Protein AF-A0A8T5NYS3-F1 (afdb_monomer)

Secondary structure (DSSP, 8-state):
-HHHHTTSTTHHHHHHHHHHHHHHHHHHHHHHHHHHTT--HHHHHHT--S--SSS-HHHHHHHHT-SSHHHHHHHHHTSTTHHHHHHHHHHHHHHS-SHHHHHHHHHHHHHHHHHHHHH-TTSSHHHHHHHHHHHHHHHHHHHHHHHHHTT--HHHHHHH---

pLDDT: mean 87.53, std 11.01, range [50.06, 97.81]

Solvent-accessible surface area (backbone atoms only — not comparable to full-atom values): 8866 Å² total; per-residue (Å²): 112,74,74,60,28,68,76,36,70,66,67,25,45,53,50,51,50,51,53,14,45,49,40,36,50,51,37,51,52,49,47,55,53,40,39,67,70,68,53,57,36,78,62,51,53,74,75,48,67,66,75,28,57,86,53,46,52,68,55,52,52,56,49,38,60,34,90,44,52,67,56,32,50,59,50,43,58,73,38,98,49,19,79,60,36,47,67,19,52,56,48,23,76,77,68,75,44,62,64,55,33,58,32,36,53,48,32,57,50,50,59,56,29,52,48,29,41,72,77,35,70,93,52,69,29,40,61,53,23,49,52,53,52,49,53,42,50,57,50,41,52,52,47,49,55,52,34,59,75,68,68,53,58,68,70,58,52,65,69,61,52,58,119

Radius of gyration: 16.97 Å; Cα contacts (8 Å, |Δi|>4): 161; chains: 1; bounding box: 46×33×45 Å

Foldseek 3Di:
DVVQCVVPPPQSVLVLLLVLLVLVLVLLVLLLVCLQVVHQLVVSLVVHDQSHHQQHNVNSSVLSNQPGNVSSLVSCCVGPCVVLQVVQSVVCVVPVDNLLSNLSSLLVSLVSLVCLVPVPVPDCSVVSNVVSVVVLVVVLVVLVVVCVVVVHDPVVSVSNRND

Sequence (163 aa):
LSNLAKRIPKEGKLLSQFMKTEIDNVNIRILLRLKSAGVESPEIVRHLNLEGHKLSKKMLVDLANSQDLVTLIERLEKSPYSNVLSRGIKKYRETGTLAVMETELSKNLLAQADLFLHQHPISIGPIIGFSIAKEAEVRNLRMIAQARHRGLPESFMEEMLAI

Mean predicted aligned error: 5.92 Å

Structure (mmCIF, N/CA/C/O backbone):
data_AF-A0A8T5NYS3-F1
#
_entry.id   AF-A0A8T5NYS3-F1
#
loop_
_atom_site.group_PDB
_atom_site.id
_atom_site.type_symbol
_atom_site.label_atom_id
_atom_site.label_alt_id
_atom_site.label_comp_id
_atom_site.label_asym_id
_atom_site.label_entity_id
_atom_site.label_seq_id
_atom_site.pdbx_PDB_ins_code
_atom_site.Cartn_x
_atom_site.Cartn_y
_atom_site.Cartn_z
_atom_site.occupancy
_atom_site.B_iso_or_equiv
_atom_site.auth_seq_id
_atom_site.auth_comp_id
_atom_site.auth_asym_id
_atom_site.auth_atom_id
_atom_site.pdbx_PDB_model_num
ATOM 1 N N . LEU A 1 1 ? 18.153 -5.683 -8.947 1.00 51.50 1 LEU A N 1
ATOM 2 C CA . LEU A 1 1 ? 17.443 -4.898 -9.993 1.00 51.50 1 LEU A CA 1
ATOM 3 C C . LEU A 1 1 ? 18.349 -3.912 -10.750 1.00 51.50 1 LEU A C 1
ATOM 5 O O . LEU A 1 1 ? 18.175 -3.768 -11.956 1.00 51.50 1 LEU A O 1
ATOM 9 N N . SER A 1 2 ? 19.346 -3.283 -10.105 1.00 52.28 2 SER A N 1
ATOM 10 C CA . SER A 1 2 ? 20.210 -2.265 -10.742 1.00 52.28 2 SER A CA 1
ATOM 11 C C . SER A 1 2 ? 21.012 -2.760 -11.960 1.00 52.28 2 SER A C 1
ATOM 13 O O . SER A 1 2 ? 21.168 -2.013 -12.921 1.00 52.28 2 SER A O 1
ATOM 15 N N . ASN A 1 3 ? 21.471 -4.017 -11.967 1.00 50.06 3 ASN A N 1
ATOM 16 C CA . ASN A 1 3 ? 22.249 -4.583 -13.079 1.00 50.06 3 ASN A CA 1
ATOM 17 C C . ASN A 1 3 ? 21.411 -4.962 -14.314 1.00 50.06 3 ASN A C 1
ATOM 19 O O . ASN A 1 3 ? 21.937 -4.940 -15.422 1.00 50.06 3 ASN A O 1
ATOM 23 N N . LEU A 1 4 ? 20.119 -5.274 -14.157 1.00 56.59 4 LEU A N 1
ATOM 24 C CA . LEU A 1 4 ? 19.236 -5.609 -15.282 1.00 56.59 4 LEU A CA 1
ATOM 25 C C . LEU A 1 4 ? 18.786 -4.342 -16.028 1.00 56.59 4 LEU A C 1
ATOM 27 O O . LEU A 1 4 ? 18.859 -4.284 -17.251 1.00 56.59 4 LEU A O 1
ATOM 31 N N . ALA A 1 5 ? 18.423 -3.292 -15.282 1.00 57.62 5 ALA A N 1
ATOM 32 C CA . ALA A 1 5 ? 18.017 -2.002 -15.844 1.00 57.62 5 ALA A CA 1
ATOM 33 C C . ALA A 1 5 ? 19.136 -1.307 -16.646 1.00 57.62 5 ALA A C 1
ATOM 35 O O . ALA A 1 5 ? 18.853 -0.567 -17.581 1.00 57.62 5 ALA A O 1
ATOM 36 N N . LYS A 1 6 ? 20.409 -1.565 -16.311 1.00 56.47 6 LYS A N 1
ATOM 37 C CA . LYS A 1 6 ? 21.570 -1.026 -17.040 1.00 56.47 6 LYS A CA 1
ATOM 38 C C . LYS A 1 6 ? 21.807 -1.683 -18.403 1.00 56.47 6 LYS A C 1
ATOM 40 O O . LYS A 1 6 ? 22.432 -1.065 -19.256 1.00 56.47 6 LYS A O 1
ATOM 45 N N . ARG A 1 7 ? 21.347 -2.923 -18.609 1.00 58.88 7 ARG A N 1
ATOM 46 C CA . ARG A 1 7 ? 21.606 -3.690 -19.842 1.00 58.88 7 ARG A CA 1
ATOM 47 C C . ARG A 1 7 ? 20.601 -3.397 -20.959 1.00 58.88 7 ARG A C 1
ATOM 49 O O . ARG A 1 7 ? 20.908 -3.677 -22.109 1.00 58.88 7 ARG A O 1
ATOM 56 N N . ILE A 1 8 ? 19.436 -2.827 -20.632 1.00 62.19 8 ILE A N 1
ATOM 57 C CA . ILE A 1 8 ? 18.382 -2.458 -21.590 1.00 62.19 8 ILE A CA 1
ATOM 58 C C . ILE A 1 8 ? 17.827 -1.073 -21.188 1.00 62.19 8 ILE A C 1
ATOM 60 O O . ILE A 1 8 ? 16.980 -0.999 -20.296 1.00 62.19 8 ILE A O 1
ATOM 64 N N . PRO A 1 9 ? 18.324 0.041 -21.760 1.00 61.44 9 PRO A N 1
ATOM 65 C CA . PRO A 1 9 ? 18.213 1.362 -21.128 1.00 61.44 9 PRO A CA 1
ATOM 66 C C . PRO A 1 9 ? 16.795 1.933 -20.986 1.00 61.44 9 PRO A C 1
ATOM 68 O O . PRO A 1 9 ? 16.504 2.578 -19.977 1.00 61.44 9 PRO A O 1
ATOM 71 N N . LYS A 1 10 ? 15.908 1.741 -21.974 1.00 65.44 10 LYS A N 1
ATOM 72 C CA . LYS A 1 10 ? 14.540 2.293 -21.934 1.00 65.44 10 LYS A CA 1
ATOM 73 C C . LYS A 1 10 ? 13.568 1.326 -21.264 1.00 65.44 10 LYS A C 1
ATOM 75 O O . LYS A 1 10 ? 12.911 1.685 -20.289 1.00 65.44 10 LYS A O 1
ATOM 80 N N . GLU A 1 11 ? 13.540 0.087 -21.728 1.00 67.44 11 GLU A N 1
ATOM 81 C CA . GLU A 1 11 ? 12.639 -0.967 -21.264 1.00 67.44 11 GLU A CA 1
ATOM 82 C C . GLU A 1 11 ? 12.981 -1.379 -19.824 1.00 67.44 11 GLU A C 1
ATOM 84 O O . GLU A 1 11 ? 12.097 -1.543 -18.984 1.00 67.44 11 GLU A O 1
ATOM 89 N N . GLY A 1 12 ? 14.274 -1.449 -19.491 1.00 72.25 12 GLY A N 1
ATOM 90 C CA . GLY A 1 12 ? 14.746 -1.728 -18.138 1.00 72.25 12 GLY A CA 1
ATOM 91 C C . GLY A 1 12 ? 14.439 -0.605 -17.144 1.00 72.25 12 GLY A C 1
ATOM 92 O O . GLY A 1 12 ? 14.207 -0.881 -15.966 1.00 72.25 12 GLY A O 1
ATOM 93 N N . LYS A 1 13 ? 14.382 0.656 -17.596 1.00 77.62 13 LYS A N 1
ATOM 94 C CA . LYS A 1 13 ? 13.988 1.792 -16.749 1.00 77.62 13 LYS A CA 1
ATOM 95 C C . LYS A 1 13 ? 12.495 1.757 -16.426 1.00 77.62 13 LYS A C 1
ATOM 97 O O . LYS A 1 13 ? 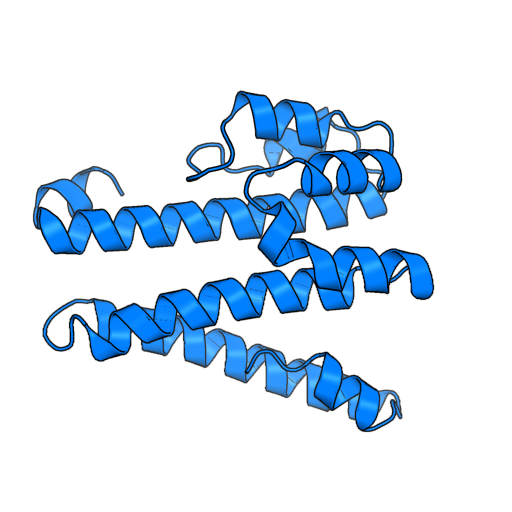12.142 1.919 -15.260 1.00 77.62 13 LYS A O 1
ATOM 102 N N . LEU A 1 14 ? 11.646 1.500 -17.422 1.00 78.12 14 LEU A N 1
ATOM 103 C CA . LEU A 1 14 ? 10.200 1.363 -17.226 1.00 78.12 14 LEU A CA 1
ATOM 104 C C . LEU A 1 14 ? 9.871 0.183 -16.308 1.00 78.12 14 LEU A C 1
ATOM 106 O O . LEU A 1 14 ? 9.146 0.356 -15.332 1.00 78.12 14 LEU A O 1
ATOM 110 N N . LEU A 1 15 ? 10.483 -0.982 -16.546 1.00 78.94 15 LEU A N 1
ATOM 111 C CA . LEU A 1 15 ? 10.325 -2.145 -15.673 1.00 78.94 15 LEU A CA 1
ATOM 112 C C . LEU A 1 15 ? 10.783 -1.847 -14.239 1.00 78.94 15 LEU A C 1
ATOM 114 O O . LEU A 1 15 ? 10.094 -2.182 -13.281 1.00 78.94 15 LEU A O 1
ATOM 118 N N . SER A 1 16 ? 11.936 -1.1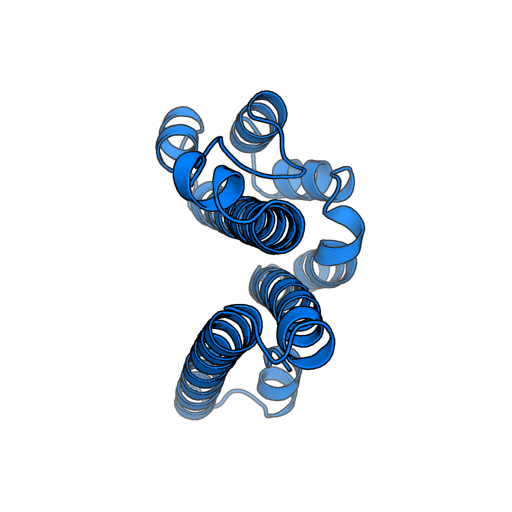96 -14.075 1.00 83.50 16 SER A N 1
ATOM 119 C CA . SER A 1 16 ? 12.435 -0.798 -12.755 1.00 83.50 16 SER A CA 1
ATOM 120 C C . SER A 1 16 ? 11.444 0.120 -12.035 1.00 83.50 16 SER A C 1
ATOM 122 O O . SER A 1 16 ? 11.148 -0.089 -10.862 1.00 83.50 16 SER A O 1
ATOM 124 N N . GLN A 1 17 ? 10.877 1.102 -12.737 1.00 85.69 17 GLN A N 1
ATOM 125 C CA . GLN A 1 17 ? 9.874 2.006 -12.179 1.00 85.69 17 GLN A CA 1
ATOM 126 C C . GLN A 1 17 ? 8.582 1.277 -11.782 1.00 85.69 17 GLN A C 1
ATOM 128 O O . GLN A 1 17 ? 8.032 1.553 -10.714 1.00 85.69 17 GLN A O 1
ATOM 133 N N . PHE A 1 18 ? 8.127 0.326 -12.599 1.00 86.12 18 PHE A N 1
ATOM 134 C CA . PHE A 1 18 ? 6.989 -0.533 -12.280 1.00 86.12 18 PHE A CA 1
ATOM 135 C C . PHE A 1 18 ? 7.244 -1.351 -11.010 1.00 86.12 18 PHE A C 1
ATOM 137 O O . PHE A 1 18 ? 6.470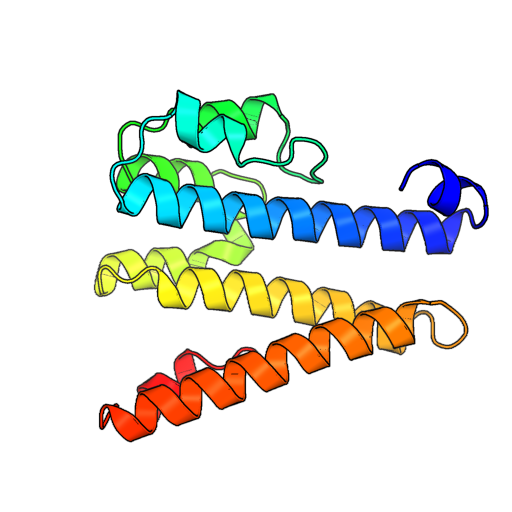 -1.268 -10.062 1.00 86.12 18 PHE A O 1
ATOM 144 N N . MET A 1 19 ? 8.382 -2.050 -10.933 1.00 87.56 19 MET A N 1
ATOM 145 C CA . MET A 1 19 ? 8.746 -2.852 -9.757 1.00 87.56 19 MET A CA 1
ATOM 146 C C . MET A 1 19 ? 8.823 -2.006 -8.485 1.00 87.56 19 MET A C 1
ATOM 148 O O . MET A 1 19 ? 8.352 -2.420 -7.431 1.00 87.56 19 MET A O 1
ATOM 152 N N . LYS A 1 20 ? 9.380 -0.796 -8.577 1.00 91.75 20 LYS A N 1
ATOM 153 C CA . LYS A 1 20 ? 9.431 0.140 -7.448 1.00 91.75 20 LYS A CA 1
ATOM 154 C C . LYS A 1 20 ? 8.052 0.658 -7.034 1.00 91.75 20 LYS A C 1
ATOM 156 O O . LYS A 1 20 ? 7.827 0.917 -5.857 1.00 91.75 20 LYS A O 1
ATOM 161 N N . THR A 1 21 ? 7.135 0.804 -7.986 1.00 91.75 21 THR A N 1
ATOM 162 C CA . THR A 1 21 ? 5.741 1.166 -7.699 1.00 91.75 21 THR A CA 1
ATOM 163 C C . THR A 1 21 ? 5.018 0.010 -7.008 1.00 91.75 21 THR A C 1
ATOM 165 O O . THR A 1 21 ? 4.266 0.243 -6.067 1.00 91.75 21 THR A O 1
ATOM 168 N N . GLU A 1 22 ? 5.302 -1.239 -7.384 1.00 91.12 22 GLU A N 1
ATOM 169 C CA . GLU A 1 22 ? 4.752 -2.381 -6.650 1.00 91.12 22 GLU A CA 1
ATOM 170 C C . GLU A 1 22 ? 5.350 -2.521 -5.246 1.00 91.12 22 GLU A C 1
ATOM 172 O O . GLU A 1 22 ? 4.628 -2.829 -4.302 1.00 91.12 22 GLU A O 1
ATOM 177 N N . ILE A 1 23 ? 6.635 -2.198 -5.064 1.00 95.19 23 ILE A N 1
ATOM 178 C CA . ILE A 1 23 ? 7.237 -2.096 -3.727 1.00 95.19 23 ILE A CA 1
ATOM 179 C C . ILE A 1 23 ? 6.470 -1.088 -2.858 1.00 95.19 23 ILE A C 1
ATOM 181 O O . ILE A 1 23 ? 6.137 -1.402 -1.715 1.00 95.19 23 ILE A O 1
ATOM 185 N N . ASP A 1 24 ? 6.146 0.095 -3.386 1.00 95.94 24 ASP A N 1
ATOM 186 C CA . ASP A 1 24 ? 5.334 1.075 -2.656 1.00 95.94 24 ASP A CA 1
ATOM 187 C C . ASP A 1 24 ? 3.946 0.514 -2.299 1.00 95.94 24 ASP A C 1
ATOM 189 O O . ASP A 1 24 ? 3.525 0.633 -1.150 1.00 95.94 24 ASP A O 1
ATOM 193 N N . ASN A 1 25 ? 3.247 -0.126 -3.246 1.00 94.75 25 ASN A N 1
ATOM 194 C CA . ASN A 1 25 ? 1.932 -0.732 -2.999 1.00 94.75 25 ASN A CA 1
ATOM 195 C C . ASN A 1 25 ? 1.992 -1.782 -1.879 1.00 94.75 25 ASN A C 1
ATOM 197 O O . ASN A 1 25 ? 1.143 -1.793 -0.984 1.00 94.75 25 ASN A O 1
ATOM 201 N N . VAL A 1 26 ? 2.998 -2.661 -1.916 1.00 95.19 26 VAL A N 1
ATOM 202 C CA . VAL A 1 26 ? 3.226 -3.685 -0.890 1.00 95.19 26 VAL A CA 1
ATOM 203 C C . VAL A 1 26 ? 3.500 -3.034 0.462 1.00 95.19 26 VAL A C 1
ATOM 205 O O . VAL A 1 26 ? 2.869 -3.410 1.449 1.00 95.19 26 VAL A O 1
ATOM 208 N N . ASN A 1 27 ? 4.354 -2.010 0.514 1.00 97.56 27 ASN A N 1
ATOM 209 C CA . ASN A 1 27 ? 4.626 -1.271 1.745 1.00 97.56 27 ASN A CA 1
ATOM 210 C C . ASN A 1 27 ? 3.363 -0.622 2.324 1.00 97.56 27 ASN A C 1
ATOM 212 O O . ASN A 1 27 ? 3.151 -0.698 3.531 1.00 97.56 27 ASN A O 1
ATOM 216 N N . ILE A 1 28 ? 2.504 -0.023 1.491 1.00 97.38 28 ILE A N 1
ATOM 217 C CA . ILE A 1 28 ? 1.229 0.555 1.947 1.00 97.38 28 ILE A CA 1
ATOM 218 C C . ILE A 1 28 ? 0.342 -0.536 2.561 1.00 97.38 28 ILE A C 1
ATOM 220 O O . ILE A 1 28 ? -0.194 -0.338 3.650 1.00 97.38 28 ILE A O 1
ATOM 224 N N . ARG A 1 29 ? 0.220 -1.710 1.923 1.00 96.00 29 ARG A N 1
ATOM 225 C CA . ARG A 1 29 ? -0.551 -2.839 2.482 1.00 96.00 29 ARG A CA 1
ATOM 226 C C . ARG A 1 29 ? 0.020 -3.312 3.821 1.00 96.00 29 ARG A C 1
ATOM 228 O O . ARG A 1 29 ? -0.747 -3.561 4.747 1.00 96.00 29 ARG A O 1
ATOM 235 N N . ILE A 1 30 ? 1.344 -3.415 3.938 1.00 97.12 30 ILE A N 1
ATOM 236 C CA . ILE A 1 30 ? 2.023 -3.793 5.188 1.00 97.12 30 ILE A CA 1
ATOM 237 C C . ILE A 1 30 ? 1.725 -2.768 6.285 1.00 97.12 30 ILE A C 1
ATOM 239 O O . ILE A 1 30 ? 1.288 -3.152 7.367 1.00 97.12 30 ILE A O 1
ATOM 243 N N . LEU A 1 31 ? 1.895 -1.474 5.994 1.00 97.81 31 LEU A N 1
ATOM 244 C CA . LEU A 1 31 ? 1.605 -0.382 6.926 1.00 97.81 31 LEU A CA 1
ATOM 245 C C . LEU A 1 31 ? 0.165 -0.458 7.444 1.00 97.81 31 LEU A C 1
ATOM 247 O O . LEU A 1 31 ? -0.047 -0.456 8.654 1.00 97.81 31 LEU A O 1
ATOM 251 N N . LEU A 1 32 ? -0.812 -0.572 6.539 1.00 96.69 32 LEU A N 1
ATOM 252 C CA . LEU A 1 32 ? -2.232 -0.637 6.890 1.00 96.69 32 LEU A CA 1
ATOM 253 C C . LEU A 1 32 ? -2.549 -1.861 7.760 1.00 96.69 32 LEU A C 1
ATOM 255 O O . LEU A 1 32 ? -3.169 -1.722 8.813 1.00 96.69 32 LEU A O 1
ATOM 259 N N . ARG A 1 33 ? -2.089 -3.053 7.359 1.00 95.25 33 ARG A N 1
ATOM 260 C CA . ARG A 1 33 ? -2.370 -4.308 8.075 1.00 95.25 33 ARG A CA 1
ATOM 261 C C . ARG A 1 33 ? -1.723 -4.350 9.451 1.00 95.25 33 ARG A C 1
ATOM 263 O O . ARG A 1 33 ? -2.396 -4.660 10.428 1.00 95.25 33 ARG A O 1
ATOM 270 N N . LEU A 1 34 ? -0.433 -4.030 9.537 1.00 96.81 34 LEU A N 1
ATOM 271 C CA . LEU A 1 34 ? 0.299 -4.111 10.799 1.00 96.81 34 LEU A CA 1
ATOM 272 C C . LEU A 1 34 ? -0.143 -3.019 11.777 1.00 96.81 34 LEU A C 1
ATOM 274 O O . LEU A 1 34 ? -0.297 -3.301 12.963 1.00 96.81 34 LEU A O 1
ATOM 278 N N . LYS A 1 35 ? -0.441 -1.802 11.298 1.00 96.00 35 LYS A N 1
ATOM 279 C CA . LYS A 1 35 ? -0.993 -0.746 12.158 1.00 96.00 35 LYS A CA 1
ATOM 280 C C . LYS A 1 35 ? -2.404 -1.091 12.641 1.00 96.00 35 LYS A C 1
ATOM 282 O O . LYS A 1 35 ? -2.702 -0.882 13.811 1.00 96.00 35 LYS A O 1
ATOM 287 N N . SER A 1 36 ? -3.242 -1.685 11.785 1.00 94.62 36 SER A N 1
ATOM 288 C CA . SER A 1 36 ? -4.558 -2.204 12.189 1.00 94.62 36 SER A CA 1
ATOM 289 C C . SER A 1 36 ? -4.466 -3.328 13.225 1.00 94.62 36 SER A C 1
ATOM 291 O O . SER A 1 36 ? -5.395 -3.499 14.007 1.00 94.62 36 SER A O 1
ATOM 293 N N . ALA A 1 37 ? -3.375 -4.097 13.226 1.00 95.12 37 ALA A N 1
ATOM 294 C CA . ALA A 1 37 ? -3.117 -5.168 14.186 1.00 95.12 37 ALA A CA 1
ATOM 295 C C . ALA A 1 37 ? -2.419 -4.686 15.475 1.00 95.12 37 ALA A C 1
ATOM 297 O O . ALA A 1 37 ? -2.086 -5.511 16.322 1.00 95.12 37 ALA A O 1
ATOM 298 N N . GLY A 1 38 ? -2.178 -3.378 15.630 1.00 94.88 38 GLY A N 1
ATOM 299 C CA . GLY A 1 38 ? -1.527 -2.814 16.817 1.00 94.88 38 GLY A CA 1
ATOM 300 C C . GLY A 1 38 ? -0.028 -3.111 16.913 1.00 94.88 38 GLY A C 1
ATOM 301 O O . GLY A 1 38 ? 0.530 -3.098 18.004 1.00 94.88 38 GLY A O 1
ATOM 302 N N . VAL A 1 39 ? 0.637 -3.407 15.792 1.00 97.38 39 VAL A N 1
ATOM 303 C CA . VAL A 1 39 ? 2.081 -3.670 15.778 1.00 97.38 39 VAL A CA 1
ATOM 304 C C . VAL A 1 39 ? 2.862 -2.365 15.943 1.00 97.38 39 VAL A C 1
ATOM 306 O O . VAL A 1 39 ? 2.582 -1.355 15.291 1.00 97.38 39 VAL A O 1
ATOM 309 N N . GLU A 1 40 ? 3.885 -2.409 16.792 1.00 95.25 40 GLU A N 1
ATOM 310 C CA . GLU A 1 40 ? 4.739 -1.263 17.090 1.00 95.25 40 GLU A CA 1
ATOM 311 C C . GLU A 1 40 ? 5.604 -0.836 15.898 1.00 95.25 40 GLU A C 1
ATOM 313 O O . GLU A 1 40 ? 6.118 -1.652 15.126 1.00 95.25 40 GLU A O 1
ATOM 318 N N . SER A 1 41 ? 5.822 0.473 15.772 1.00 95.12 41 SER A N 1
ATOM 319 C CA . SER A 1 41 ? 6.502 1.087 14.623 1.00 95.12 41 SER A CA 1
ATOM 320 C C . SER A 1 41 ? 7.891 0.502 14.311 1.00 95.12 41 SER A C 1
ATOM 322 O O . SER A 1 41 ? 8.161 0.266 13.130 1.00 95.12 41 SER A O 1
ATOM 324 N N . PRO A 1 42 ? 8.768 0.196 15.296 1.00 94.94 42 PRO A N 1
ATOM 325 C CA . PRO A 1 42 ? 10.060 -0.430 15.014 1.00 94.94 42 PRO A CA 1
ATOM 326 C C . PRO A 1 42 ? 9.936 -1.790 14.322 1.00 94.94 42 PRO A C 1
ATOM 328 O O . PRO A 1 42 ? 10.758 -2.108 13.468 1.00 94.94 42 PRO A O 1
ATOM 331 N N . GLU A 1 43 ? 8.909 -2.574 14.657 1.00 96.81 43 GLU A N 1
ATOM 332 C CA . GLU A 1 43 ? 8.653 -3.867 14.020 1.00 96.81 43 GLU A CA 1
ATOM 333 C C . GLU A 1 43 ? 8.080 -3.691 12.608 1.00 96.81 43 GLU A C 1
ATOM 335 O O . GLU A 1 43 ? 8.513 -4.349 11.661 1.00 96.81 43 GLU A O 1
ATOM 340 N N . ILE A 1 44 ? 7.169 -2.732 12.421 1.00 96.81 44 ILE A N 1
ATOM 341 C CA . ILE A 1 44 ? 6.637 -2.412 11.090 1.00 96.81 44 ILE A CA 1
ATOM 342 C C . ILE A 1 44 ? 7.772 -2.057 10.124 1.00 96.81 44 ILE A C 1
ATOM 344 O O . ILE A 1 44 ? 7.821 -2.589 9.018 1.00 96.81 44 ILE A O 1
ATOM 348 N N . VAL A 1 45 ? 8.717 -1.207 10.543 1.00 96.19 45 VAL A N 1
ATOM 349 C CA . VAL A 1 45 ? 9.836 -0.761 9.695 1.00 96.19 45 VAL A CA 1
ATOM 350 C C . VAL A 1 45 ? 10.706 -1.926 9.210 1.00 96.19 45 VAL A C 1
ATOM 352 O O . VAL A 1 45 ? 11.196 -1.867 8.083 1.00 96.19 45 VAL A O 1
ATOM 355 N N . ARG A 1 46 ? 10.858 -3.004 9.995 1.00 96.06 46 ARG A N 1
ATOM 356 C CA . ARG A 1 46 ? 11.620 -4.201 9.583 1.00 96.06 46 ARG A CA 1
ATOM 357 C C . ARG A 1 46 ? 10.996 -4.941 8.399 1.00 96.06 46 ARG A C 1
ATOM 359 O O . ARG A 1 46 ? 11.707 -5.642 7.687 1.00 96.06 46 ARG A O 1
ATOM 366 N N . HIS A 1 47 ? 9.698 -4.761 8.174 1.00 96.25 47 HIS A N 1
ATOM 367 C CA . HIS A 1 47 ? 8.954 -5.403 7.094 1.00 96.25 47 HIS A CA 1
ATOM 368 C C . HIS A 1 47 ? 8.864 -4.541 5.825 1.00 96.25 47 HIS A C 1
ATOM 370 O O . HIS A 1 47 ? 8.379 -5.018 4.800 1.00 96.25 47 HIS A O 1
ATOM 376 N N . LEU A 1 48 ? 9.315 -3.281 5.867 1.00 96.38 48 LEU A N 1
ATOM 377 C CA . LEU A 1 48 ? 9.227 -2.368 4.728 1.00 96.38 48 LEU A CA 1
ATOM 378 C C . LEU A 1 48 ? 10.446 -2.495 3.816 1.00 96.38 48 LEU A C 1
ATOM 380 O O . LEU A 1 48 ? 11.593 -2.500 4.261 1.00 96.38 48 LEU A O 1
ATOM 384 N N . ASN A 1 49 ? 10.197 -2.488 2.510 1.00 95.44 49 ASN A N 1
ATOM 385 C CA . ASN A 1 49 ? 11.250 -2.366 1.515 1.00 95.44 49 ASN A CA 1
ATOM 386 C C . ASN A 1 49 ? 11.472 -0.887 1.168 1.00 95.44 49 ASN A C 1
ATOM 388 O O . ASN A 1 49 ? 10.605 -0.218 0.616 1.00 95.44 49 ASN A O 1
ATOM 392 N N . LEU A 1 50 ? 12.659 -0.369 1.476 1.00 92.38 50 LEU A N 1
ATOM 393 C CA . LEU A 1 50 ? 12.971 1.061 1.383 1.00 92.38 50 LEU A CA 1
ATOM 394 C C . LEU A 1 50 ? 13.433 1.501 -0.020 1.00 92.38 50 LEU A C 1
ATOM 396 O O . LEU A 1 50 ? 13.804 2.660 -0.204 1.00 92.38 50 LEU A O 1
ATOM 400 N N . GLU A 1 51 ? 13.406 0.596 -1.003 1.00 91.25 51 GLU A N 1
ATOM 401 C CA . GLU A 1 51 ? 13.790 0.838 -2.400 1.00 91.25 51 GLU A CA 1
ATOM 402 C C . GLU A 1 51 ? 12.585 1.133 -3.317 1.00 91.25 51 GLU A C 1
ATOM 404 O O . GLU A 1 51 ? 12.601 0.799 -4.503 1.00 91.25 51 GLU A O 1
ATOM 409 N N . GLY A 1 52 ? 11.541 1.760 -2.767 1.00 89.75 52 GLY A N 1
ATOM 410 C CA . GLY A 1 52 ? 10.311 2.139 -3.467 1.00 89.75 52 GLY A CA 1
ATOM 411 C C . GLY A 1 52 ? 10.467 3.223 -4.544 1.00 89.75 52 GLY A C 1
ATOM 412 O O . GLY A 1 52 ? 11.577 3.615 -4.929 1.00 89.75 52 GLY A O 1
ATOM 413 N N . HIS A 1 53 ? 9.337 3.697 -5.075 1.00 91.69 53 HIS A N 1
ATOM 414 C CA . HIS A 1 53 ? 9.300 4.695 -6.147 1.00 91.69 53 HIS A CA 1
ATOM 415 C C . HIS A 1 53 ? 9.005 6.096 -5.610 1.00 91.69 53 HIS A C 1
ATOM 417 O O . HIS A 1 53 ? 9.901 6.937 -5.539 1.00 91.69 53 HIS A O 1
ATOM 423 N N . LYS A 1 54 ? 7.746 6.358 -5.257 1.00 93.81 54 LYS A N 1
ATOM 424 C CA . LYS A 1 54 ? 7.266 7.666 -4.802 1.00 93.81 54 LYS A CA 1
ATOM 425 C C . LYS A 1 54 ? 7.349 7.804 -3.284 1.00 93.81 54 LYS A C 1
ATOM 427 O O . LYS A 1 54 ? 7.408 8.926 -2.783 1.00 93.81 54 LYS A O 1
ATOM 432 N N . LEU A 1 55 ? 7.357 6.691 -2.549 1.00 95.06 55 LEU A N 1
ATOM 433 C CA . LEU A 1 55 ? 7.513 6.701 -1.097 1.00 95.06 55 LEU A CA 1
ATOM 434 C C . LEU A 1 55 ? 8.998 6.650 -0.736 1.00 95.06 55 LEU A C 1
ATOM 436 O O . LEU A 1 55 ? 9.650 5.611 -0.814 1.00 95.06 55 LEU A O 1
ATOM 440 N N . SER A 1 56 ? 9.548 7.795 -0.329 1.00 94.88 56 SER A N 1
ATOM 441 C CA . SER A 1 56 ? 10.930 7.847 0.156 1.00 94.88 56 SER A CA 1
ATOM 442 C C . SER A 1 56 ? 11.098 7.040 1.449 1.00 94.88 56 SER A C 1
ATOM 444 O O . SER A 1 56 ? 10.162 6.913 2.238 1.00 94.88 56 SER A O 1
ATOM 446 N N . LYS A 1 57 ? 12.324 6.575 1.730 1.00 94.94 57 LYS A N 1
ATOM 447 C CA . LYS A 1 57 ? 12.666 5.916 3.004 1.00 94.94 57 LYS A CA 1
ATOM 448 C C . LYS A 1 57 ? 12.202 6.722 4.222 1.00 94.94 57 LYS A C 1
ATOM 450 O O . LYS A 1 57 ? 11.633 6.151 5.145 1.00 94.94 57 LYS A O 1
ATOM 455 N N . LYS A 1 58 ? 12.429 8.040 4.212 1.00 95.19 58 LYS A N 1
ATOM 456 C CA . LYS A 1 58 ? 11.997 8.933 5.295 1.00 95.19 58 LYS A CA 1
ATOM 457 C C . LYS A 1 58 ? 10.475 8.911 5.444 1.00 95.19 58 LYS A C 1
ATOM 459 O O . LYS A 1 58 ? 9.984 8.669 6.535 1.00 95.19 58 LYS A O 1
ATOM 464 N N . MET A 1 59 ? 9.746 9.060 4.337 1.00 96.38 59 MET A N 1
ATOM 465 C CA . MET A 1 59 ? 8.283 9.017 4.343 1.00 96.38 59 MET A CA 1
ATOM 466 C C . MET A 1 59 ? 7.742 7.667 4.832 1.00 96.38 59 MET A C 1
ATOM 468 O O . MET A 1 59 ? 6.792 7.653 5.601 1.00 96.38 59 MET A O 1
ATOM 472 N N . LEU A 1 60 ? 8.344 6.540 4.443 1.00 96.81 60 LEU A N 1
ATOM 473 C CA . LEU A 1 60 ? 7.937 5.211 4.919 1.00 96.81 60 LEU A CA 1
ATOM 474 C C . LEU A 1 60 ? 8.107 5.057 6.433 1.00 96.81 60 LEU A C 1
ATOM 476 O O . LEU A 1 60 ? 7.206 4.558 7.104 1.00 96.81 60 LEU A O 1
ATOM 480 N N . VAL A 1 61 ? 9.236 5.519 6.973 1.00 95.75 61 VAL A N 1
ATOM 481 C CA . VAL A 1 61 ? 9.479 5.523 8.422 1.00 95.75 61 VAL A CA 1
ATOM 482 C C . VAL A 1 61 ? 8.494 6.458 9.131 1.00 95.75 61 VAL A C 1
ATOM 484 O O . VAL A 1 61 ? 7.902 6.075 10.137 1.00 95.75 61 VAL A O 1
ATOM 487 N N . ASP A 1 62 ? 8.247 7.645 8.577 1.00 96.25 62 ASP A N 1
ATOM 488 C CA . ASP A 1 62 ? 7.280 8.600 9.126 1.00 96.25 62 ASP A CA 1
ATOM 489 C C . ASP A 1 62 ? 5.845 8.043 9.103 1.00 96.25 62 ASP A C 1
ATOM 491 O O . ASP A 1 62 ? 5.081 8.266 10.042 1.00 96.25 62 ASP A O 1
ATOM 495 N N . LEU A 1 63 ? 5.464 7.294 8.063 1.00 97.44 63 LEU A N 1
ATOM 496 C CA . LEU A 1 63 ? 4.178 6.598 7.986 1.00 97.44 63 LEU A CA 1
ATOM 497 C C . LEU A 1 63 ? 4.092 5.476 9.027 1.00 97.44 63 LEU A C 1
ATOM 499 O O . LEU A 1 63 ? 3.084 5.379 9.726 1.00 97.44 63 LEU A O 1
ATOM 503 N N . ALA A 1 64 ? 5.145 4.669 9.188 1.00 97.06 64 ALA A N 1
ATOM 504 C CA . ALA A 1 64 ? 5.190 3.606 10.194 1.00 97.06 64 ALA A CA 1
ATOM 505 C C . ALA A 1 64 ? 5.036 4.150 11.623 1.00 97.06 64 ALA A C 1
ATOM 507 O O . ALA A 1 64 ? 4.327 3.549 12.430 1.00 97.06 64 ALA A O 1
ATOM 508 N N . ASN A 1 65 ? 5.622 5.321 11.894 1.00 96.75 65 ASN A N 1
ATOM 509 C CA . ASN A 1 65 ? 5.555 6.036 13.172 1.00 96.75 65 ASN A CA 1
ATOM 510 C C . ASN A 1 65 ? 4.206 6.724 13.453 1.00 96.75 65 ASN A C 1
ATOM 512 O O . ASN A 1 65 ? 4.085 7.444 14.443 1.00 96.75 65 ASN A O 1
ATOM 516 N N . SER A 1 66 ? 3.191 6.537 12.606 1.00 97.19 66 SER A N 1
ATOM 517 C CA . SER A 1 66 ? 1.836 7.015 12.902 1.00 97.19 66 SER A CA 1
ATOM 518 C C . SER A 1 66 ? 1.312 6.370 14.187 1.00 97.19 66 SER A C 1
ATOM 520 O O . SER A 1 66 ? 1.499 5.168 14.393 1.00 97.19 66 SER A O 1
ATOM 522 N N . GLN A 1 67 ? 0.653 7.168 15.030 1.00 93.69 67 GLN A N 1
ATOM 523 C CA . GLN A 1 67 ? 0.155 6.727 16.335 1.00 93.69 67 GLN A CA 1
ATOM 524 C C . GLN A 1 67 ? -0.863 5.591 16.200 1.00 93.69 67 GLN A C 1
ATOM 526 O O . GLN A 1 67 ? -0.785 4.596 16.910 1.00 93.69 67 GLN A O 1
ATOM 531 N N . ASP A 1 68 ? -1.771 5.715 15.239 1.00 94.81 68 ASP A N 1
ATOM 532 C CA . ASP A 1 68 ? -2.828 4.750 14.973 1.00 94.81 68 ASP A CA 1
ATOM 533 C C . ASP A 1 68 ? -3.128 4.649 13.468 1.00 94.81 68 ASP A C 1
ATOM 535 O O . ASP A 1 68 ? -2.506 5.310 12.624 1.00 94.81 68 ASP A O 1
ATOM 539 N N . LEU A 1 69 ? -4.073 3.771 13.124 1.00 95.19 69 LEU A N 1
ATOM 540 C CA . LEU A 1 69 ? -4.509 3.554 11.746 1.00 95.19 69 LEU A CA 1
ATOM 541 C C . LEU A 1 69 ? -5.166 4.806 11.143 1.00 95.19 69 LEU A C 1
ATOM 543 O O . LEU A 1 69 ? -4.990 5.067 9.955 1.00 95.19 69 LEU A O 1
ATOM 547 N N . VAL A 1 70 ? -5.884 5.596 11.945 1.00 95.25 70 VAL A N 1
ATOM 548 C CA . VAL A 1 70 ? -6.562 6.817 11.480 1.00 95.25 70 VAL A CA 1
ATOM 549 C C . VAL A 1 70 ? -5.526 7.847 11.030 1.00 95.25 70 VAL A C 1
ATOM 551 O O . VAL A 1 70 ? -5.561 8.301 9.888 1.00 95.25 70 VAL A O 1
ATOM 554 N N . THR A 1 71 ? -4.531 8.112 11.873 1.00 96.75 71 THR A N 1
ATOM 555 C CA . THR A 1 71 ? -3.404 9.008 11.594 1.00 96.75 71 THR A CA 1
ATOM 556 C C . THR A 1 71 ? -2.608 8.538 10.377 1.00 96.75 71 THR A C 1
ATOM 558 O O . THR A 1 71 ? -2.193 9.347 9.544 1.00 96.75 71 THR A O 1
ATOM 561 N N . LEU A 1 72 ? -2.392 7.223 10.241 1.00 97.56 72 LEU A N 1
ATOM 562 C CA . LEU A 1 72 ? -1.735 6.650 9.065 1.00 97.56 72 LEU A CA 1
ATOM 563 C C . LEU A 1 72 ? -2.525 6.956 7.785 1.00 97.56 72 LEU A C 1
ATOM 565 O O . LEU A 1 72 ? -1.940 7.389 6.792 1.00 97.56 72 LEU A O 1
ATOM 569 N N . ILE A 1 73 ? -3.844 6.758 7.806 1.00 96.56 73 ILE A N 1
ATOM 570 C CA . ILE A 1 73 ? -4.723 7.014 6.661 1.00 96.56 73 ILE A CA 1
ATOM 571 C C . ILE A 1 73 ? -4.723 8.501 6.282 1.00 96.56 73 ILE A C 1
ATOM 573 O O . ILE A 1 73 ? -4.590 8.822 5.103 1.00 96.56 73 ILE A O 1
ATOM 577 N N . GLU A 1 74 ? -4.780 9.412 7.253 1.00 95.81 74 GLU A N 1
ATOM 578 C CA . GLU A 1 74 ? -4.693 10.859 7.002 1.00 95.81 74 GLU A CA 1
ATOM 579 C C . GLU A 1 74 ? -3.363 11.268 6.354 1.00 95.81 74 GLU A C 1
ATOM 581 O O . GLU A 1 74 ? -3.313 12.143 5.485 1.00 95.81 74 GLU A O 1
ATOM 586 N N . ARG A 1 75 ? -2.258 10.630 6.756 1.00 96.81 75 ARG A N 1
ATOM 587 C CA . ARG A 1 75 ? -0.947 10.857 6.135 1.00 96.81 75 ARG A CA 1
ATOM 588 C C . ARG A 1 75 ? -0.886 10.285 4.721 1.00 96.81 75 ARG A C 1
ATOM 590 O O . ARG A 1 75 ? -0.322 10.927 3.835 1.00 96.81 75 ARG A O 1
ATOM 597 N N . LEU A 1 76 ? -1.488 9.119 4.485 1.00 96.31 76 LEU A N 1
ATOM 598 C CA . LEU A 1 76 ? -1.600 8.524 3.150 1.00 96.31 76 LEU A CA 1
ATOM 599 C C . LEU A 1 76 ? -2.461 9.377 2.206 1.00 96.31 76 LEU A C 1
ATOM 601 O O . LEU A 1 76 ? -2.119 9.496 1.029 1.00 96.31 76 LEU A O 1
ATOM 605 N N . GLU A 1 77 ? -3.502 10.039 2.714 1.00 95.56 77 GLU A N 1
ATOM 606 C CA . GLU A 1 77 ? -4.342 10.983 1.959 1.00 95.56 77 GLU A CA 1
ATOM 607 C C . GLU A 1 77 ? -3.558 12.212 1.466 1.00 95.56 77 GLU A C 1
ATOM 609 O O . GLU A 1 77 ? -3.912 12.815 0.457 1.00 95.56 77 GLU A O 1
ATOM 614 N N . LYS A 1 78 ? -2.447 12.553 2.128 1.00 94.94 78 LYS A N 1
ATOM 615 C CA . LYS A 1 78 ? -1.523 13.635 1.734 1.00 94.94 78 LYS A CA 1
ATOM 616 C C . LYS A 1 78 ? -0.291 13.128 0.974 1.00 94.94 78 LYS A C 1
ATOM 618 O O . LYS A 1 78 ? 0.596 13.910 0.637 1.00 94.94 78 LYS A O 1
ATOM 623 N N . SER A 1 79 ? -0.204 11.821 0.735 1.00 94.56 79 SER A N 1
ATOM 624 C CA . SER A 1 79 ? 0.931 11.188 0.063 1.00 94.56 79 SER A CA 1
ATOM 625 C C . SER A 1 79 ? 0.769 11.196 -1.465 1.00 94.56 79 SER A C 1
ATOM 627 O O . SER A 1 79 ? -0.329 11.428 -1.974 1.00 94.56 79 SER A O 1
ATOM 629 N N . PRO A 1 80 ? 1.816 10.839 -2.231 1.00 95.19 80 PRO A N 1
ATOM 630 C CA . PRO A 1 80 ? 1.707 10.644 -3.680 1.00 95.19 80 PRO A CA 1
ATOM 631 C C . PRO A 1 80 ? 0.709 9.557 -4.132 1.00 95.19 80 PRO A C 1
ATOM 633 O O . PRO A 1 80 ? 0.476 9.420 -5.335 1.00 95.19 80 PRO A O 1
ATOM 636 N N . TYR A 1 81 ? 0.156 8.771 -3.198 1.00 94.88 81 TYR A N 1
ATOM 637 C CA . TYR A 1 81 ? -0.864 7.742 -3.435 1.00 94.88 81 TYR A CA 1
ATOM 638 C C . TYR A 1 81 ? -2.288 8.203 -3.086 1.00 94.88 81 TYR A C 1
ATOM 640 O O . TYR A 1 81 ? -3.217 7.403 -3.171 1.00 94.88 81 TYR A O 1
ATOM 648 N N . SER A 1 82 ? -2.487 9.480 -2.745 1.00 94.56 82 SER A N 1
ATOM 649 C CA . SER A 1 82 ? -3.793 10.051 -2.388 1.00 94.56 82 SER A CA 1
ATOM 650 C C . SER A 1 82 ? -4.890 9.727 -3.406 1.00 94.56 82 SER A C 1
ATOM 652 O O . SER A 1 82 ? -5.938 9.203 -3.039 1.00 94.56 82 SER A O 1
ATOM 654 N N . ASN A 1 83 ? -4.625 9.948 -4.697 1.00 94.06 83 ASN A N 1
ATOM 655 C CA . ASN A 1 83 ? -5.588 9.693 -5.770 1.00 94.06 83 ASN A CA 1
ATOM 656 C C . ASN A 1 83 ? -5.985 8.214 -5.844 1.00 94.06 83 ASN A C 1
ATOM 658 O O . AS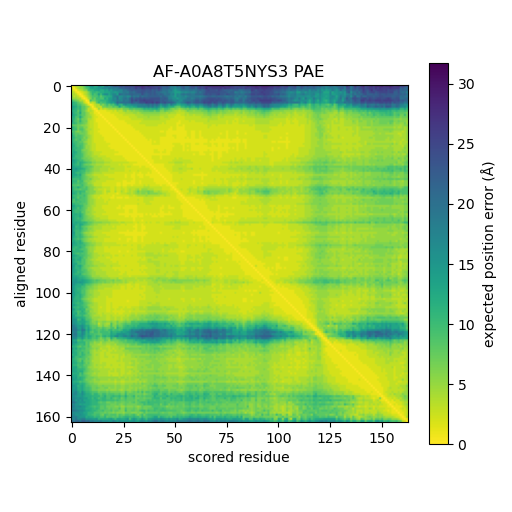N A 1 83 ? -7.171 7.908 -5.939 1.00 94.06 83 ASN A O 1
ATOM 662 N N . VAL A 1 84 ? -5.002 7.313 -5.736 1.00 93.81 84 VAL A N 1
ATOM 663 C CA . VAL A 1 84 ? -5.216 5.856 -5.763 1.00 93.81 84 VAL A CA 1
ATOM 664 C C . VAL A 1 84 ? -6.035 5.403 -4.556 1.00 93.81 84 VAL A C 1
ATOM 666 O O . VAL A 1 84 ? -6.902 4.547 -4.675 1.00 93.81 84 VAL A O 1
ATOM 669 N N . LEU A 1 85 ? -5.781 5.984 -3.384 1.00 95.38 85 LEU A N 1
ATOM 670 C CA . LEU A 1 85 ? -6.408 5.562 -2.133 1.00 95.38 85 LEU A CA 1
ATOM 671 C C . LEU A 1 85 ? -7.738 6.272 -1.850 1.00 95.38 85 LEU A C 1
ATOM 673 O O . LEU A 1 85 ? -8.498 5.793 -1.016 1.00 95.38 85 LEU A O 1
ATOM 677 N N . SER A 1 86 ? -8.048 7.373 -2.537 1.00 94.88 86 SER A N 1
ATOM 678 C CA . SER A 1 86 ? -9.191 8.261 -2.263 1.00 94.88 86 SER A CA 1
ATOM 679 C C . SER A 1 86 ? -10.522 7.523 -2.059 1.00 94.88 86 SER A C 1
ATOM 681 O O . SER A 1 86 ? -11.181 7.682 -1.026 1.00 94.88 86 SER A O 1
ATOM 683 N N . ARG A 1 87 ? -10.896 6.647 -3.000 1.00 93.56 87 ARG A N 1
ATOM 684 C CA . ARG A 1 87 ? -12.106 5.818 -2.911 1.00 93.56 87 ARG A CA 1
ATOM 685 C C . ARG A 1 87 ? -12.053 4.862 -1.721 1.00 93.56 87 ARG A C 1
ATOM 687 O O . ARG A 1 87 ? -13.032 4.747 -0.984 1.00 93.56 87 ARG A O 1
ATOM 694 N N . GLY A 1 88 ? -10.921 4.191 -1.523 1.00 93.12 88 GLY A N 1
ATOM 695 C CA . GLY A 1 88 ? -10.7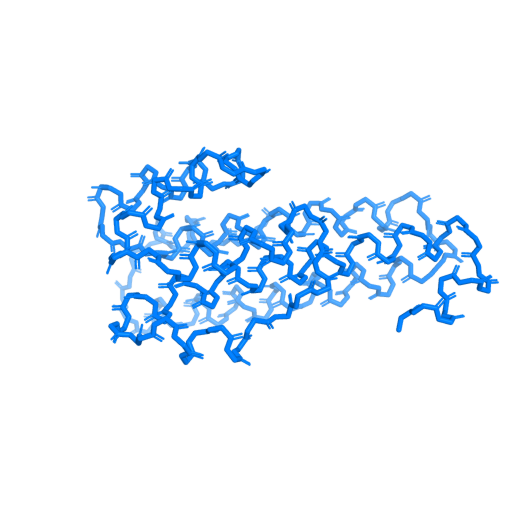26 3.259 -0.415 1.00 93.12 88 GLY A CA 1
ATOM 696 C C . GLY A 1 88 ? -10.784 3.940 0.955 1.00 93.12 88 GLY A C 1
ATOM 697 O O . GLY A 1 88 ? -11.377 3.390 1.876 1.00 93.12 88 GLY A O 1
ATOM 698 N N . ILE A 1 89 ? -10.256 5.160 1.079 1.00 95.06 89 ILE A N 1
ATOM 699 C CA . ILE A 1 89 ? -10.329 5.985 2.295 1.00 95.06 89 ILE A CA 1
ATOM 700 C C . ILE A 1 89 ? -11.772 6.378 2.595 1.00 95.06 89 ILE A C 1
ATOM 702 O O . ILE A 1 89 ? -12.224 6.218 3.729 1.00 95.06 89 ILE A O 1
ATOM 706 N N . LYS A 1 90 ? -12.524 6.831 1.585 1.00 94.44 90 LYS A N 1
ATOM 707 C CA . LYS A 1 90 ? -13.952 7.129 1.748 1.00 94.44 90 LYS A CA 1
ATOM 708 C C . LYS A 1 90 ? -14.719 5.900 2.243 1.00 94.44 90 LYS A C 1
ATOM 710 O O . LYS A 1 90 ? -15.447 5.988 3.227 1.00 94.44 90 LYS A O 1
ATOM 715 N N . LYS A 1 91 ? -14.502 4.741 1.615 1.00 92.81 91 LYS A N 1
ATOM 716 C CA . LYS A 1 91 ? -15.161 3.487 2.001 1.00 92.81 91 LYS A CA 1
ATOM 717 C C . LYS A 1 91 ? -14.764 3.004 3.389 1.00 92.81 91 LYS A C 1
ATOM 719 O O . LYS A 1 91 ? -15.629 2.553 4.136 1.00 92.81 91 LYS A O 1
ATOM 724 N N . TYR A 1 92 ? -13.500 3.151 3.770 1.00 93.50 92 TYR A N 1
ATOM 725 C CA . TYR A 1 92 ? -13.047 2.848 5.123 1.00 93.50 92 TYR A CA 1
ATOM 726 C C . TYR A 1 92 ? -13.783 3.695 6.170 1.00 93.50 92 TYR A C 1
ATOM 728 O O . TYR A 1 92 ? -14.234 3.153 7.172 1.00 93.50 92 TYR A O 1
ATOM 736 N N . ARG A 1 93 ? -13.987 4.996 5.924 1.00 92.12 93 ARG A N 1
ATOM 737 C CA . ARG A 1 93 ? -14.751 5.866 6.839 1.00 92.12 93 ARG A CA 1
ATOM 738 C C . ARG A 1 93 ? -16.219 5.438 6.988 1.00 92.12 93 ARG A C 1
ATOM 740 O O . ARG A 1 93 ? -16.790 5.631 8.052 1.00 92.12 93 ARG A O 1
ATOM 747 N N . GLU A 1 94 ? -16.815 4.856 5.947 1.00 91.75 94 GLU A N 1
ATOM 748 C CA . GLU A 1 94 ? -18.205 4.366 5.960 1.00 91.75 94 GLU A CA 1
ATOM 749 C C . GLU A 1 94 ? -18.355 2.998 6.650 1.00 91.75 94 GLU A C 1
ATOM 751 O O . GLU A 1 94 ? -19.379 2.723 7.267 1.00 91.75 94 GLU A O 1
ATOM 756 N N . THR A 1 95 ? -17.358 2.119 6.517 1.00 89.25 95 THR A N 1
ATOM 757 C CA . THR A 1 95 ? -17.513 0.676 6.794 1.00 89.25 95 THR A CA 1
ATOM 758 C C . THR A 1 95 ? -16.518 0.111 7.807 1.00 89.25 95 THR A C 1
ATOM 760 O O . THR A 1 95 ? -16.681 -1.018 8.261 1.00 89.25 95 THR A O 1
ATOM 763 N N . GLY A 1 96 ? -15.447 0.844 8.114 1.00 88.50 96 GLY A N 1
ATOM 764 C CA . GLY A 1 96 ? -14.316 0.377 8.916 1.00 88.50 96 GLY A CA 1
ATOM 765 C C . GLY A 1 96 ? -13.418 -0.659 8.226 1.00 88.50 96 GLY A C 1
ATOM 766 O O . GLY A 1 96 ? -12.452 -1.113 8.833 1.00 88.50 96 GLY A O 1
ATOM 767 N N . THR A 1 97 ? -13.692 -1.051 6.972 1.00 89.06 97 THR A N 1
ATOM 768 C CA . THR A 1 97 ? -12.895 -2.074 6.274 1.00 89.06 97 THR A CA 1
ATOM 769 C C . THR A 1 97 ? -11.801 -1.486 5.385 1.00 89.06 97 THR A C 1
ATOM 771 O O . THR A 1 97 ? -12.007 -0.524 4.645 1.00 89.06 97 THR A O 1
ATOM 774 N N . LEU A 1 98 ? -10.622 -2.111 5.419 1.00 92.06 98 LEU A N 1
ATOM 775 C CA . LEU A 1 98 ? -9.483 -1.788 4.552 1.00 92.06 98 LEU A CA 1
ATOM 776 C C . LEU A 1 98 ? -9.560 -2.475 3.177 1.00 92.06 98 LEU A C 1
ATOM 778 O O . 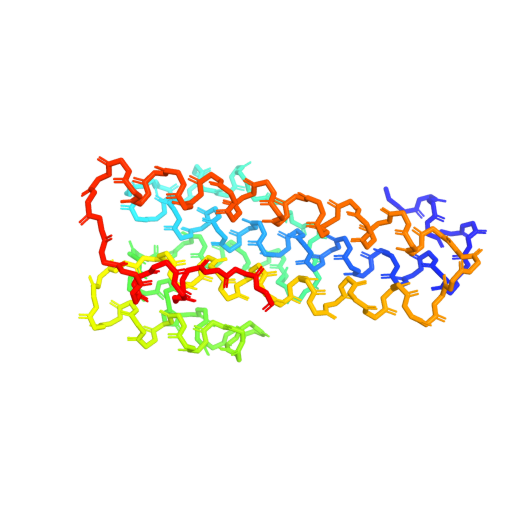LEU A 1 98 ? -8.768 -2.160 2.289 1.00 92.06 98 LEU A O 1
ATOM 782 N N . ALA A 1 99 ? -10.512 -3.393 2.975 1.00 88.62 99 ALA A N 1
ATOM 783 C CA . ALA A 1 99 ? -10.577 -4.255 1.792 1.00 88.62 99 ALA A CA 1
ATOM 784 C C . ALA A 1 99 ? -10.681 -3.476 0.468 1.00 88.62 99 ALA A C 1
ATOM 786 O O . ALA A 1 99 ? -9.995 -3.800 -0.505 1.00 88.62 99 ALA A O 1
ATOM 787 N N . VAL A 1 100 ? -11.478 -2.401 0.436 1.00 90.94 100 VAL A N 1
ATOM 788 C CA . VAL A 1 100 ? -11.594 -1.554 -0.764 1.00 90.94 100 VAL A CA 1
ATOM 789 C C . VAL A 1 100 ? -10.264 -0.864 -1.061 1.00 90.94 100 VAL A C 1
ATOM 791 O O . VAL A 1 100 ? -9.836 -0.813 -2.206 1.00 90.94 100 VAL A O 1
ATOM 794 N N . MET A 1 101 ? -9.556 -0.396 -0.035 1.00 92.06 101 MET A N 1
ATOM 795 C CA . MET A 1 101 ? -8.248 0.243 -0.188 1.00 92.06 101 MET A CA 1
ATOM 796 C C . MET A 1 101 ? -7.212 -0.715 -0.804 1.00 92.06 101 MET A C 1
ATOM 798 O O . MET A 1 101 ? -6.478 -0.340 -1.719 1.00 92.06 101 MET A O 1
ATOM 802 N N . GLU A 1 102 ? -7.193 -1.979 -0.365 1.00 90.44 102 GLU A N 1
ATOM 803 C CA . GLU A 1 102 ? -6.340 -3.017 -0.962 1.00 90.44 102 GLU A CA 1
ATOM 804 C C . GLU A 1 102 ? -6.711 -3.313 -2.423 1.00 90.44 102 GLU A C 1
ATOM 806 O O . GLU A 1 102 ? -5.830 -3.552 -3.261 1.00 90.44 102 GLU A O 1
ATOM 811 N N . THR A 1 103 ? -8.006 -3.273 -2.733 1.00 90.81 103 THR A N 1
ATOM 812 C CA . THR A 1 103 ? -8.537 -3.468 -4.087 1.00 90.81 103 THR A CA 1
ATOM 813 C C . THR A 1 103 ? -8.111 -2.329 -5.011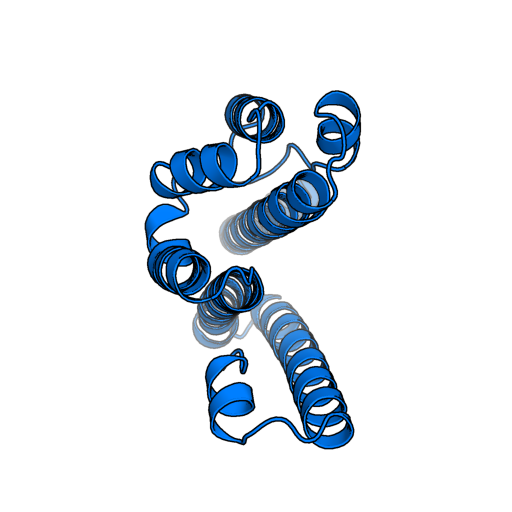 1.0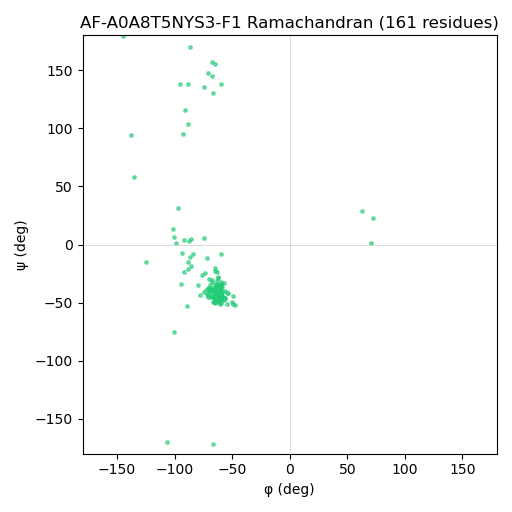0 90.81 103 THR A C 1
ATOM 815 O O . THR A 1 103 ? -7.592 -2.593 -6.094 1.00 90.81 103 THR A O 1
ATOM 818 N N . GLU A 1 104 ? -8.212 -1.074 -4.574 1.00 92.31 104 GLU A N 1
ATOM 819 C CA . GLU A 1 104 ? -7.796 0.091 -5.367 1.00 92.31 104 GLU A CA 1
ATOM 820 C C . GLU A 1 104 ? -6.282 0.100 -5.651 1.00 92.31 104 GLU A C 1
ATOM 822 O O . GLU A 1 104 ? -5.863 0.361 -6.780 1.00 92.31 104 GLU A O 1
ATOM 827 N N . LEU A 1 105 ? -5.444 -0.305 -4.685 1.00 92.06 105 LEU A N 1
ATOM 828 C CA . LEU A 1 105 ? -4.009 -0.522 -4.931 1.00 92.06 105 LEU A CA 1
ATOM 829 C C . LEU A 1 105 ? -3.761 -1.586 -6.013 1.00 92.06 105 LEU A C 1
ATOM 831 O O . LEU A 1 105 ? -2.830 -1.468 -6.806 1.00 92.06 105 LEU A O 1
ATOM 835 N N . SER A 1 106 ? -4.594 -2.629 -6.048 1.00 89.19 106 SER A N 1
ATOM 836 C CA . SER A 1 106 ? -4.490 -3.718 -7.029 1.00 89.19 106 SER A CA 1
ATOM 837 C C . SER A 1 106 ? -4.921 -3.270 -8.426 1.00 89.19 106 SER A C 1
ATOM 839 O O . SER A 1 106 ? -4.218 -3.547 -9.394 1.00 89.19 106 SER A O 1
ATOM 841 N N . LYS A 1 107 ? -6.020 -2.513 -8.527 1.00 90.12 107 LYS A N 1
ATOM 842 C CA . LYS A 1 107 ? -6.487 -1.907 -9.784 1.00 90.12 107 LYS A CA 1
ATOM 843 C C . LYS A 1 107 ? -5.449 -0.955 -10.370 1.00 90.12 107 LYS A C 1
ATOM 845 O O . LYS A 1 107 ? -5.150 -1.021 -11.557 1.00 90.12 107 LYS A O 1
ATOM 850 N N . ASN A 1 108 ? -4.826 -0.128 -9.532 1.00 89.06 108 ASN A N 1
ATOM 851 C CA . ASN A 1 108 ? -3.757 0.771 -9.967 1.00 89.06 108 ASN A CA 1
ATOM 852 C C . ASN A 1 108 ? -2.533 0.022 -10.527 1.00 89.06 108 ASN A C 1
ATOM 854 O O . ASN A 1 108 ? -1.889 0.505 -11.459 1.00 89.06 108 ASN A O 1
ATOM 858 N N . LEU A 1 109 ? -2.201 -1.151 -9.976 1.00 87.94 109 LEU A N 1
ATOM 859 C CA . LEU A 1 109 ? -1.129 -1.989 -10.514 1.00 87.94 109 LEU A CA 1
ATOM 860 C C . LEU A 1 109 ? -1.522 -2.628 -11.852 1.00 87.94 109 LEU A C 1
ATOM 862 O O . LEU A 1 109 ? -0.719 -2.615 -12.782 1.00 87.94 109 LEU A O 1
ATOM 866 N N . LEU A 1 110 ? -2.751 -3.143 -11.961 1.00 87.75 110 LEU A N 1
ATOM 867 C CA . LEU A 1 110 ? -3.277 -3.728 -13.199 1.00 87.75 110 LEU A CA 1
ATOM 868 C C . LEU A 1 110 ? -3.321 -2.710 -14.336 1.00 87.75 110 LEU A C 1
ATOM 870 O O . LEU A 1 110 ? -2.838 -3.002 -15.424 1.00 87.75 110 LEU A O 1
ATOM 874 N N . ALA A 1 111 ? -3.796 -1.493 -14.068 1.00 86.44 111 ALA A N 1
ATOM 875 C CA . ALA A 1 111 ? -3.812 -0.414 -15.052 1.00 86.44 111 ALA A CA 1
ATOM 876 C C . ALA A 1 111 ? -2.402 -0.078 -15.571 1.00 86.44 111 ALA A C 1
ATOM 878 O O . ALA A 1 111 ? -2.218 0.208 -16.750 1.00 86.44 111 ALA A O 1
ATOM 879 N N . GLN A 1 112 ? -1.377 -0.147 -14.713 1.00 81.06 112 GLN A N 1
ATOM 880 C CA . GLN A 1 112 ? 0.013 0.027 -15.146 1.00 81.06 112 GLN A CA 1
ATOM 881 C C . GLN A 1 112 ? 0.536 -1.180 -15.929 1.00 81.06 112 GLN A C 1
ATOM 883 O O . GLN A 1 112 ? 1.266 -1.000 -16.900 1.00 81.06 112 GLN A O 1
ATOM 888 N N . ALA A 1 113 ? 0.173 -2.396 -15.523 1.00 81.94 113 ALA A N 1
ATOM 889 C CA . ALA A 1 113 ? 0.546 -3.628 -16.208 1.00 81.94 113 ALA A CA 1
ATOM 890 C C . ALA A 1 113 ? -0.053 -3.706 -17.624 1.00 81.94 113 ALA A C 1
ATOM 892 O O . ALA A 1 113 ? 0.631 -4.138 -18.549 1.00 81.94 113 ALA A O 1
ATOM 893 N N . ASP A 1 114 ? -1.280 -3.220 -17.813 1.00 81.75 114 ASP A N 1
ATOM 894 C CA . ASP A 1 114 ? -1.951 -3.174 -19.114 1.00 81.75 114 ASP A CA 1
ATOM 895 C C . ASP A 1 114 ? -1.197 -2.307 -20.138 1.00 81.75 114 ASP A C 1
ATOM 897 O O . ASP A 1 114 ? -1.041 -2.679 -21.304 1.00 81.75 114 ASP A O 1
ATOM 901 N N . LEU A 1 115 ? -0.595 -1.200 -19.688 1.00 75.44 115 LEU A N 1
ATOM 902 C CA . LEU A 1 115 ? 0.272 -0.377 -20.536 1.00 75.44 115 LEU A CA 1
ATOM 903 C C . LEU A 1 115 ? 1.501 -1.157 -21.034 1.00 75.44 115 LEU A C 1
ATOM 905 O O . LEU A 1 115 ? 1.919 -0.973 -22.178 1.00 75.44 115 LEU A O 1
ATOM 909 N N . PHE A 1 116 ? 2.064 -2.056 -20.217 1.00 68.88 116 PHE A N 1
ATOM 910 C CA . PHE A 1 116 ? 3.189 -2.907 -20.628 1.00 68.88 116 PHE A CA 1
ATOM 911 C C . PHE A 1 116 ? 2.797 -3.967 -21.658 1.00 68.88 116 PHE A C 1
ATOM 913 O O . PHE A 1 116 ? 3.643 -4.337 -22.476 1.00 68.88 116 PHE A O 1
ATOM 920 N N . LEU A 1 117 ? 1.546 -4.438 -21.640 1.00 67.75 117 LEU A N 1
ATOM 921 C CA . LEU A 1 117 ? 1.030 -5.373 -22.642 1.00 67.75 117 LEU A CA 1
ATOM 922 C C . LEU A 1 117 ? 0.944 -4.711 -24.023 1.00 67.75 117 LEU A C 1
ATOM 924 O O . LEU A 1 117 ? 1.331 -5.315 -25.021 1.00 67.75 117 LEU A O 1
ATOM 928 N N . HIS A 1 118 ? 0.492 -3.455 -24.072 1.00 69.94 118 HIS A N 1
ATOM 929 C CA . HIS A 1 118 ? 0.154 -2.782 -25.326 1.00 69.94 118 HIS A CA 1
ATOM 930 C C . HIS A 1 118 ? 1.289 -1.935 -25.919 1.00 69.94 118 HIS A C 1
ATOM 932 O O . HIS A 1 118 ? 1.423 -1.860 -27.138 1.00 69.94 118 HIS A O 1
ATOM 938 N N . GLN A 1 119 ? 2.130 -1.299 -25.095 1.00 68.25 119 GLN A N 1
ATOM 939 C CA . GLN A 1 119 ? 3.160 -0.374 -25.597 1.00 68.25 119 GLN A CA 1
ATOM 940 C C . GLN A 1 119 ? 4.485 -1.059 -25.954 1.00 68.25 119 GLN A C 1
ATOM 942 O O . GLN A 1 119 ? 5.265 -0.514 -26.737 1.00 68.25 119 GLN A O 1
ATOM 947 N N . HIS A 1 120 ? 4.757 -2.250 -25.408 1.00 65.94 120 HIS A N 1
ATOM 948 C CA . HIS A 1 120 ? 6.040 -2.938 -25.594 1.00 65.94 120 HIS A CA 1
ATOM 949 C C . HIS A 1 120 ? 5.898 -4.444 -25.902 1.00 65.94 120 HIS A C 1
ATOM 951 O O . HIS A 1 120 ? 6.489 -5.268 -25.194 1.00 65.94 120 HIS A O 1
ATOM 957 N N . PRO A 1 121 ? 5.178 -4.827 -26.975 1.00 61.03 121 PRO A N 1
ATOM 958 C CA . PRO A 1 121 ? 4.814 -6.219 -27.263 1.00 61.03 121 PRO A CA 1
ATOM 959 C C . PRO A 1 121 ? 5.998 -7.158 -27.566 1.00 61.03 121 PRO A C 1
ATOM 961 O O . PRO A 1 121 ? 5.860 -8.366 -27.423 1.00 61.03 121 PRO A O 1
ATOM 964 N N . ILE A 1 122 ? 7.172 -6.636 -27.943 1.00 65.56 122 ILE A N 1
ATOM 965 C CA . ILE A 1 122 ? 8.390 -7.434 -28.233 1.00 65.56 122 ILE A CA 1
ATOM 966 C C . ILE A 1 122 ? 9.385 -7.392 -27.044 1.00 65.56 122 ILE A C 1
ATOM 968 O O . ILE A 1 122 ? 10.550 -7.759 -27.160 1.00 65.56 122 ILE A O 1
ATOM 972 N N . SER A 1 123 ? 8.953 -6.918 -25.871 1.00 72.50 123 SER A N 1
ATOM 973 C CA . SER A 1 123 ? 9.790 -6.820 -24.664 1.00 72.50 123 SER A CA 1
ATOM 974 C C . SER A 1 123 ? 9.426 -7.880 -23.609 1.00 72.50 123 SER A C 1
ATOM 976 O O . SER A 1 123 ? 8.637 -8.783 -23.862 1.00 72.50 123 SER A O 1
ATOM 978 N N . ILE A 1 124 ? 9.972 -7.766 -22.392 1.00 74.69 124 ILE A N 1
ATOM 979 C CA . ILE A 1 124 ? 9.519 -8.545 -21.222 1.00 74.69 124 ILE A CA 1
ATOM 980 C C . ILE A 1 124 ? 8.144 -8.086 -20.689 1.00 74.69 124 ILE A C 1
ATOM 982 O O . ILE A 1 124 ? 7.536 -8.775 -19.871 1.00 74.69 124 ILE A O 1
ATOM 986 N N . GLY A 1 125 ? 7.640 -6.938 -21.159 1.00 76.75 125 GLY A N 1
ATOM 987 C CA . GLY A 1 125 ? 6.358 -6.341 -20.773 1.00 76.75 125 GLY A CA 1
ATOM 988 C C . GLY A 1 125 ? 5.175 -7.316 -20.812 1.00 76.75 125 GLY A C 1
ATOM 989 O O . GLY A 1 125 ? 4.520 -7.458 -19.782 1.00 76.75 125 GLY A O 1
ATOM 990 N N . PRO A 1 126 ? 4.947 -8.059 -21.913 1.00 81.31 126 PRO A N 1
ATOM 991 C CA . PRO A 1 126 ? 3.921 -9.097 -21.998 1.00 81.31 126 PRO A CA 1
ATOM 992 C C . PRO A 1 126 ? 3.988 -10.157 -20.897 1.00 81.31 126 PRO A C 1
ATOM 994 O O . PRO A 1 126 ? 2.961 -10.520 -20.333 1.00 81.31 126 PRO A O 1
ATOM 997 N N . ILE A 1 127 ? 5.189 -10.627 -20.544 1.00 84.25 127 ILE A N 1
ATOM 998 C CA . ILE A 1 127 ? 5.371 -11.652 -19.504 1.00 84.25 127 ILE A CA 1
ATOM 999 C C . ILE A 1 127 ? 4.993 -11.087 -18.132 1.00 84.25 127 ILE A C 1
ATOM 1001 O O . ILE A 1 127 ? 4.298 -11.746 -17.357 1.00 84.25 127 ILE A O 1
ATOM 1005 N N . ILE A 1 128 ? 5.427 -9.859 -17.833 1.00 81.75 128 ILE A N 1
ATOM 1006 C CA . ILE A 1 128 ? 5.093 -9.180 -16.575 1.00 81.75 128 ILE A CA 1
ATOM 1007 C C . ILE A 1 128 ? 3.596 -8.892 -16.512 1.00 81.75 128 ILE A C 1
ATOM 1009 O O . ILE A 1 128 ? 2.956 -9.255 -15.530 1.00 81.75 128 ILE A O 1
ATOM 1013 N N . GLY A 1 129 ? 3.023 -8.307 -17.564 1.00 83.19 129 GLY A N 1
ATOM 1014 C CA . GLY A 1 129 ? 1.599 -7.996 -17.621 1.00 83.19 129 GLY A CA 1
ATOM 1015 C C . GLY A 1 129 ? 0.733 -9.244 -17.467 1.00 83.19 129 GLY A C 1
ATOM 1016 O O . GLY A 1 129 ? -0.177 -9.250 -16.641 1.00 83.19 129 GLY A O 1
ATOM 1017 N N . PHE A 1 130 ? 1.085 -10.339 -18.150 1.00 86.12 130 PHE A N 1
ATOM 1018 C CA . PHE A 1 130 ? 0.430 -11.633 -17.962 1.00 86.12 130 PHE A CA 1
ATOM 1019 C C . PHE A 1 130 ? 0.548 -12.133 -16.518 1.00 86.12 130 PHE A C 1
ATOM 1021 O O . PHE A 1 130 ? -0.446 -12.558 -15.939 1.00 86.12 130 PHE A O 1
ATOM 1028 N N . SER A 1 131 ? 1.739 -12.066 -15.915 1.00 88.06 131 SER A N 1
ATOM 1029 C CA . SER A 1 131 ? 1.959 -12.540 -14.541 1.00 88.06 131 SER A CA 1
ATOM 1030 C C . SER A 1 131 ? 1.096 -11.781 -13.530 1.00 88.06 131 SER A C 1
ATOM 1032 O O . SER A 1 131 ? 0.478 -12.390 -12.659 1.00 88.06 131 SER A O 1
ATOM 1034 N N . ILE A 1 132 ? 1.002 -10.458 -13.682 1.00 87.19 132 ILE A N 1
ATOM 1035 C CA . ILE A 1 132 ? 0.199 -9.585 -12.818 1.00 87.19 132 ILE A CA 1
ATOM 1036 C C . ILE A 1 132 ? -1.298 -9.832 -13.025 1.00 87.19 132 ILE A C 1
ATOM 1038 O O . ILE A 1 132 ? -2.036 -9.993 -12.051 1.00 87.19 132 ILE A O 1
ATOM 1042 N N . ALA A 1 133 ? -1.747 -9.925 -14.280 1.00 87.56 133 ALA A N 1
ATOM 1043 C CA . ALA A 1 133 ? -3.128 -10.268 -14.604 1.00 87.56 133 ALA A CA 1
ATOM 1044 C C . ALA A 1 133 ? -3.506 -11.645 -14.038 1.00 87.56 133 ALA A C 1
ATOM 1046 O O . ALA A 1 133 ? -4.580 -11.808 -13.459 1.00 87.56 133 ALA A O 1
ATOM 1047 N N . LYS A 1 134 ? -2.597 -12.624 -14.123 1.00 90.81 134 LYS A N 1
ATOM 1048 C CA . LYS A 1 134 ? -2.828 -13.965 -13.591 1.00 90.81 134 LYS A CA 1
ATOM 1049 C C . LYS A 1 134 ? -2.922 -13.977 -12.068 1.00 90.81 134 LYS A C 1
ATOM 1051 O O . LYS A 1 134 ? -3.768 -14.679 -11.515 1.00 90.81 134 LYS A O 1
ATOM 1056 N N . GLU A 1 135 ? -2.096 -13.194 -11.378 1.00 88.75 135 GLU A N 1
ATOM 1057 C CA . GLU A 1 135 ? -2.200 -13.046 -9.924 1.00 88.75 135 GLU A CA 1
ATOM 1058 C C . GLU A 1 135 ? -3.543 -12.417 -9.518 1.00 88.75 135 GLU A C 1
ATOM 1060 O O . GLU A 1 135 ? -4.195 -12.890 -8.580 1.00 88.75 135 GLU A O 1
ATOM 1065 N N . ALA A 1 136 ? -3.988 -11.386 -10.243 1.00 88.19 136 ALA A N 1
ATOM 1066 C CA . ALA A 1 136 ? -5.284 -10.757 -10.015 1.00 88.19 136 ALA A CA 1
ATOM 1067 C C . ALA A 1 136 ? -6.451 -11.721 -10.270 1.00 88.19 136 ALA A C 1
ATOM 1069 O O . ALA A 1 136 ? -7.366 -11.788 -9.454 1.00 88.19 136 ALA A O 1
ATOM 1070 N N . GLU A 1 137 ? -6.394 -12.529 -11.330 1.00 91.06 137 GLU A N 1
ATOM 1071 C CA . GLU A 1 137 ? -7.401 -13.553 -11.617 1.00 91.06 137 GLU A CA 1
ATOM 1072 C C . GLU A 1 137 ? -7.508 -14.566 -10.468 1.00 91.06 137 GLU A C 1
ATOM 1074 O O . GLU A 1 137 ? -8.595 -14.801 -9.940 1.00 91.06 137 GLU A O 1
ATOM 1079 N N . VAL A 1 138 ? -6.379 -15.119 -10.008 1.00 93.25 138 VAL A N 1
ATOM 1080 C CA . VAL A 1 138 ? -6.358 -16.070 -8.882 1.00 93.25 138 VAL A CA 1
ATOM 1081 C C . VAL A 1 138 ? -6.917 -15.428 -7.609 1.00 93.25 138 VAL A C 1
ATOM 1083 O O . VAL A 1 138 ? -7.643 -16.074 -6.846 1.00 93.25 138 VAL A O 1
ATOM 1086 N N . ARG A 1 139 ? -6.612 -14.149 -7.372 1.00 89.25 139 ARG A N 1
ATOM 1087 C CA . ARG A 1 139 ? -7.147 -13.386 -6.239 1.00 89.25 139 ARG A CA 1
ATOM 1088 C C . ARG A 1 139 ? -8.659 -13.189 -6.346 1.00 89.25 139 ARG A C 1
ATOM 1090 O O . ARG A 1 139 ? -9.354 -13.445 -5.363 1.00 89.25 139 ARG A O 1
ATOM 1097 N N . ASN A 1 140 ? -9.159 -12.792 -7.514 1.00 90.88 140 ASN A N 1
ATOM 1098 C CA . ASN A 1 140 ? -10.583 -12.606 -7.790 1.00 90.88 140 ASN A CA 1
ATOM 1099 C C . ASN A 1 140 ? -11.350 -13.925 -7.605 1.00 90.88 140 ASN A C 1
ATOM 1101 O O . ASN A 1 140 ? -12.348 -13.954 -6.888 1.00 90.88 140 ASN A O 1
ATOM 1105 N N . LEU A 1 141 ? -10.835 -15.040 -8.138 1.00 92.69 141 LEU A N 1
ATOM 1106 C CA . LEU A 1 141 ? -11.427 -16.370 -7.952 1.00 92.69 141 LEU A CA 1
ATOM 1107 C C . LEU A 1 141 ? -11.488 -16.770 -6.473 1.00 92.69 141 LEU A C 1
ATOM 1109 O O . LEU A 1 141 ? -12.520 -17.243 -5.994 1.00 92.69 141 LEU A O 1
ATOM 1113 N N . ARG A 1 142 ? -10.410 -16.532 -5.715 1.00 91.00 142 ARG A N 1
ATOM 1114 C CA . ARG A 1 142 ? -10.385 -16.796 -4.269 1.00 91.00 142 ARG A CA 1
ATOM 1115 C C . ARG A 1 142 ? -11.373 -15.909 -3.504 1.00 91.00 142 ARG A C 1
ATOM 1117 O O . ARG A 1 142 ? -11.967 -16.370 -2.529 1.00 91.00 142 ARG A O 1
ATOM 1124 N N . MET A 1 143 ? -11.529 -14.648 -3.905 1.00 89.88 143 MET A N 1
ATOM 1125 C CA . MET A 1 143 ? -12.496 -13.722 -3.313 1.00 89.88 143 MET A CA 1
ATOM 1126 C C . MET A 1 143 ? -13.926 -14.219 -3.549 1.00 89.88 143 MET A C 1
ATOM 1128 O O . MET A 1 143 ? -14.661 -14.383 -2.577 1.00 89.88 143 MET A O 1
ATOM 1132 N N . ILE A 1 144 ? -14.278 -14.571 -4.791 1.00 91.19 144 ILE A N 1
ATOM 1133 C CA . ILE A 1 144 ? -15.600 -15.108 -5.151 1.00 91.19 144 ILE A CA 1
ATOM 1134 C C . ILE A 1 144 ? -15.896 -16.393 -4.371 1.00 91.19 144 ILE A C 1
ATOM 1136 O O . ILE A 1 144 ? -16.964 -16.520 -3.772 1.00 91.19 144 ILE A O 1
ATOM 1140 N N . ALA A 1 145 ? -14.946 -17.334 -4.325 1.00 92.19 145 ALA A N 1
ATOM 1141 C CA . ALA A 1 145 ? -15.121 -18.598 -3.612 1.00 92.19 145 ALA A CA 1
ATOM 1142 C C . ALA A 1 145 ? -15.413 -18.379 -2.116 1.00 92.19 145 ALA A C 1
ATOM 1144 O O . ALA A 1 145 ? -16.341 -18.972 -1.565 1.00 92.19 145 ALA A O 1
ATOM 1145 N N . GLN A 1 146 ? -14.667 -17.482 -1.461 1.00 88.06 146 GLN A N 1
ATOM 1146 C CA . GLN A 1 146 ? -14.896 -17.145 -0.053 1.00 88.06 146 GLN A CA 1
ATOM 1147 C C . GLN A 1 146 ? -16.204 -16.381 0.167 1.00 88.06 146 GLN A C 1
ATOM 1149 O O 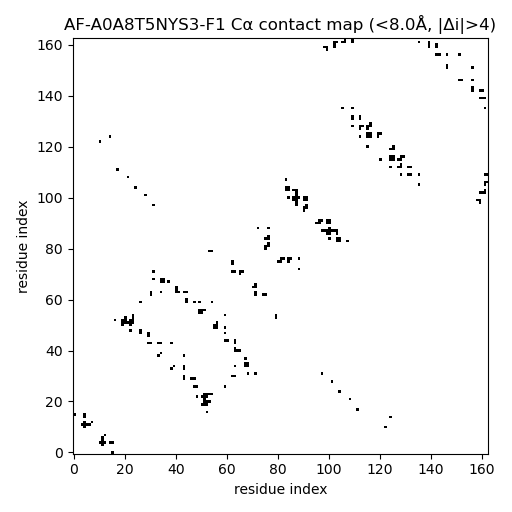. GLN A 1 146 ? -16.896 -16.636 1.152 1.00 88.06 146 GLN A O 1
ATOM 1154 N N . ALA A 1 147 ? -16.553 -15.457 -0.729 1.00 89.44 147 ALA A N 1
ATOM 1155 C CA . ALA A 1 147 ? -17.785 -14.684 -0.642 1.00 89.44 147 ALA A CA 1
ATOM 1156 C C . ALA A 1 147 ? -19.017 -15.590 -0.753 1.00 89.44 147 ALA A C 1
ATOM 1158 O O . ALA A 1 147 ? -19.906 -15.515 0.095 1.00 89.44 147 ALA A O 1
ATOM 1159 N N . ARG A 1 148 ? -19.026 -16.517 -1.721 1.00 90.12 148 ARG A N 1
ATOM 1160 C CA . ARG A 1 148 ? -20.088 -17.521 -1.874 1.00 90.12 148 ARG A CA 1
ATOM 1161 C C . ARG A 1 148 ? -20.167 -18.455 -0.669 1.00 90.12 148 ARG A C 1
ATOM 1163 O O . ARG A 1 148 ? -21.260 -18.684 -0.165 1.00 90.12 148 ARG A O 1
ATOM 1170 N N . HIS A 1 149 ? -19.029 -18.934 -0.158 1.00 92.25 149 HIS A N 1
ATOM 1171 C CA . HIS A 1 149 ? -19.000 -19.778 1.043 1.00 92.25 149 HIS A CA 1
ATOM 1172 C C . HIS A 1 149 ? -19.600 -19.081 2.277 1.00 92.25 149 HIS A C 1
ATOM 1174 O O . HIS A 1 149 ? -20.236 -19.729 3.102 1.00 92.25 149 HIS A O 1
ATOM 1180 N N . ARG A 1 150 ? -19.432 -17.759 2.389 1.00 91.50 150 ARG A N 1
ATOM 1181 C CA . ARG A 1 150 ? -19.958 -16.941 3.494 1.00 91.50 150 ARG A CA 1
ATOM 1182 C C . ARG A 1 150 ? -21.348 -16.353 3.231 1.00 91.50 150 ARG A C 1
ATOM 1184 O O . ARG A 1 150 ? -21.823 -15.575 4.051 1.00 91.50 150 ARG A O 1
ATOM 1191 N N . GLY A 1 151 ? -21.982 -16.681 2.103 1.00 90.50 151 GLY A N 1
ATOM 1192 C CA . GLY A 1 151 ? -23.297 -16.145 1.741 1.00 90.50 151 GLY A CA 1
ATOM 1193 C C . GLY A 1 151 ? -23.320 -14.625 1.543 1.00 90.50 151 GLY A C 1
ATOM 1194 O O . GLY A 1 151 ? -24.345 -13.996 1.793 1.00 90.50 151 GLY A O 1
ATOM 1195 N N . LEU A 1 152 ? -22.199 -14.018 1.134 1.00 90.06 152 LEU A N 1
ATOM 1196 C CA . LEU A 1 152 ? -22.132 -12.577 0.878 1.00 90.06 152 LEU A CA 1
ATOM 1197 C C . LEU A 1 152 ? -22.910 -12.201 -0.397 1.00 90.06 152 LEU A C 1
ATOM 1199 O O . LEU A 1 152 ? -22.954 -12.995 -1.344 1.00 90.06 152 LEU A O 1
ATOM 1203 N N . PRO A 1 153 ? -23.506 -10.994 -0.443 1.00 88.19 153 PRO A N 1
ATOM 1204 C CA . PRO A 1 153 ? -24.290 -10.546 -1.588 1.00 88.19 153 PRO A CA 1
ATOM 1205 C C . PRO A 1 153 ? -23.420 -10.331 -2.830 1.00 88.19 153 PRO A C 1
ATOM 1207 O O . PRO A 1 153 ? -22.221 -10.069 -2.748 1.00 88.19 153 PRO A O 1
ATOM 1210 N N . GLU A 1 154 ? -24.049 -10.390 -4.001 1.00 86.25 154 GLU A N 1
ATOM 1211 C CA . GLU A 1 154 ? -23.366 -10.219 -5.288 1.00 86.25 154 GLU A CA 1
ATOM 1212 C C . GLU A 1 154 ? -22.753 -8.831 -5.467 1.00 86.25 154 GLU A C 1
ATOM 1214 O O . GLU A 1 154 ? -21.615 -8.718 -5.917 1.00 86.25 154 GLU A O 1
ATOM 1219 N N . SER A 1 155 ? -23.425 -7.802 -4.952 1.00 85.44 155 SER A N 1
ATOM 1220 C CA . SER A 1 155 ? -22.911 -6.431 -4.914 1.00 85.44 155 SER A CA 1
ATOM 1221 C C . SER A 1 155 ? -21.569 -6.301 -4.184 1.00 85.44 155 SER A C 1
ATOM 1223 O O . SER A 1 155 ? -20.734 -5.486 -4.571 1.00 85.44 155 SER A O 1
ATOM 1225 N N . PHE A 1 156 ? -21.319 -7.122 -3.155 1.00 83.81 156 PHE A N 1
ATOM 1226 C CA . PHE A 1 156 ? -20.025 -7.148 -2.468 1.00 83.81 156 PHE A CA 1
ATOM 1227 C C . PHE A 1 156 ? -18.927 -7.725 -3.366 1.00 83.81 156 PHE A C 1
ATOM 1229 O O . PHE A 1 156 ? -17.806 -7.220 -3.378 1.00 83.81 156 PHE A O 1
ATOM 1236 N N . MET A 1 157 ? -19.236 -8.783 -4.121 1.00 84.38 157 MET A N 1
ATOM 1237 C CA . MET A 1 157 ? -18.273 -9.382 -5.045 1.00 84.38 157 MET A CA 1
ATOM 1238 C C . MET A 1 157 ? -17.907 -8.393 -6.151 1.00 84.38 157 MET A C 1
ATOM 1240 O O . MET A 1 157 ? -16.721 -8.178 -6.382 1.00 84.38 157 MET A O 1
ATOM 1244 N N . GLU A 1 158 ? -18.895 -7.739 -6.764 1.00 84.50 158 GLU A N 1
ATOM 1245 C CA . GLU A 1 158 ? -18.678 -6.718 -7.798 1.00 84.50 158 GLU A CA 1
ATOM 1246 C C . GLU A 1 158 ? -17.779 -5.570 -7.316 1.00 84.50 158 GLU A C 1
ATOM 1248 O O . GLU A 1 158 ? -16.902 -5.115 -8.051 1.00 84.50 158 GLU A O 1
ATOM 1253 N N . GLU A 1 159 ? -17.939 -5.126 -6.066 1.00 84.38 159 GLU A N 1
ATOM 1254 C CA . GLU A 1 159 ? -17.110 -4.057 -5.502 1.00 84.38 159 GLU A CA 1
ATOM 1255 C C . GLU A 1 159 ? -15.643 -4.481 -5.307 1.00 84.38 159 GLU A C 1
ATOM 1257 O O . GLU A 1 159 ? -14.729 -3.676 -5.525 1.00 84.38 159 GLU A O 1
ATOM 1262 N N . MET A 1 160 ? -15.417 -5.737 -4.913 1.00 83.56 160 MET A N 1
ATOM 1263 C CA . MET A 1 160 ? -14.100 -6.265 -4.540 1.00 83.56 160 MET A CA 1
ATOM 1264 C C . MET A 1 160 ? -13.284 -6.801 -5.718 1.00 83.56 160 MET A C 1
ATOM 1266 O O . MET A 1 160 ? -12.100 -7.103 -5.553 1.00 83.56 160 MET A O 1
ATOM 1270 N N . LEU A 1 161 ? -13.882 -6.943 -6.902 1.00 83.38 161 LEU A N 1
ATOM 1271 C CA . LEU A 1 161 ? -13.147 -7.379 -8.082 1.00 83.38 161 LEU A CA 1
ATOM 1272 C C . LEU A 1 161 ? -12.127 -6.315 -8.507 1.00 83.38 161 LEU A C 1
ATOM 1274 O O . LEU A 1 161 ? -12.435 -5.129 -8.662 1.00 83.38 161 LEU A O 1
ATOM 1278 N N . ALA A 1 162 ? -10.892 -6.763 -8.715 1.00 75.38 162 ALA A N 1
ATOM 1279 C CA . ALA A 1 162 ? -9.867 -5.983 -9.389 1.00 75.38 162 ALA A CA 1
ATOM 1280 C C . ALA A 1 162 ? -9.919 -6.339 -10.880 1.00 75.38 162 ALA A C 1
ATOM 1282 O O . ALA A 1 162 ? -9.373 -7.367 -11.284 1.00 75.38 162 ALA A O 1
ATOM 1283 N N . ILE A 1 163 ? -10.646 -5.526 -11.646 1.00 67.38 163 ILE A N 1
ATOM 1284 C CA . ILE A 1 163 ? -10.797 -5.594 -13.105 1.00 67.38 163 ILE A CA 1
ATOM 1285 C C . ILE A 1 163 ? -10.419 -4.232 -13.673 1.00 67.38 163 ILE A C 1
ATOM 1287 O O . ILE A 1 163 ? -10.715 -3.228 -12.976 1.00 67.38 163 ILE A O 1
#